Protein AF-A0A1I7GSG2-F1 (afdb_monomer_lite)

Radius of gyration: 17.29 Å; chains: 1; bounding box: 51×26×41 Å

Foldseek 3Di:
DDDQDDDPNDRPLPPDDDPDDWDWDWAFDADPVVRDGPDTAIAIPDDPVVCVSVVHQDEAEADCDPVVQVVCVVVVNPHYYHVVVPDD

Organism: NCBI:txid463301

Secondary structure (DSSP, 8-state):
------BTTB-TTTSS--SS--EEEEEEEEETTTTEEEEEEEEEES-HHHHHHHT---EEE---SHHHHHHHHHTT--EEESTTT---

InterPro domains:
  IPR001633 EAL domain [PF00563] (42-88)
  IPR001633 EAL domain [PS50883] (1-88)
  IPR035919 EAL domain superfamily [G3DSA:3.20.20.450] (44-88)
  IPR035919 EAL domain superfamily [SSF141868] (22-46)
  IPR035919 EAL domain superfamily [SSF141868] (45-88)

pLDDT: mean 74.63, std 12.91, range [38.53, 96.12]

Sequence (88 aa):
MNYCARVAGHCGRCEGELPFAFTMAFQPIVELAEARVVSFEALVRGVKGLADELDIALIAEGVETRAEALWLGRLGITRQQGFYFARP

Structure (mmCIF, N/CA/C/O backbone):
data_AF-A0A1I7GSG2-F1
#
_entry.id   AF-A0A1I7GSG2-F1
#
loop_
_atom_site.group_PDB
_atom_site.id
_atom_site.type_symbol
_atom_site.label_atom_id
_atom_site.label_alt_id
_atom_site.label_comp_id
_atom_site.label_asym_id
_atom_site.label_entity_id
_atom_site.label_seq_id
_atom_site.pdbx_PDB_ins_code
_atom_site.Cartn_x
_atom_site.Cartn_y
_atom_site.Cartn_z
_atom_site.occupancy
_atom_site.B_iso_or_equiv
_atom_site.auth_seq_id
_atom_site.auth_comp_id
_atom_site.auth_asym_id
_atom_site.auth_atom_id
_atom_site.pdbx_PDB_model_num
ATOM 1 N N . MET A 1 1 ? -17.820 -12.536 7.268 1.00 38.53 1 MET A N 1
ATOM 2 C CA . MET A 1 1 ? -19.286 -12.316 7.259 1.00 38.53 1 MET A CA 1
ATOM 3 C C . MET A 1 1 ? -19.482 -10.818 7.370 1.00 38.53 1 MET A C 1
ATOM 5 O O . MET A 1 1 ? -19.272 -10.276 8.444 1.00 38.53 1 MET A O 1
ATOM 9 N N . ASN A 1 2 ? -19.762 -10.152 6.249 1.00 44.91 2 ASN A N 1
ATOM 10 C CA . ASN A 1 2 ? -19.601 -8.700 6.113 1.00 44.91 2 ASN A CA 1
ATOM 11 C C . ASN A 1 2 ? -20.972 -8.028 5.974 1.00 44.91 2 ASN A C 1
ATOM 13 O O . ASN A 1 2 ? -21.299 -7.502 4.916 1.00 44.91 2 ASN A O 1
ATOM 17 N N . TYR A 1 3 ? -21.809 -8.088 7.010 1.00 57.44 3 TYR A N 1
ATOM 18 C CA . TYR A 1 3 ? -23.033 -7.286 7.042 1.00 57.44 3 TYR A CA 1
ATOM 19 C C . TYR A 1 3 ? -22.786 -6.035 7.896 1.00 57.44 3 TYR A C 1
ATOM 21 O O . TYR A 1 3 ? -22.488 -6.132 9.085 1.00 57.44 3 TYR A O 1
ATOM 29 N N . CYS A 1 4 ? -22.859 -4.848 7.285 1.00 64.62 4 CYS A N 1
ATOM 30 C CA . CYS A 1 4 ? -22.844 -3.585 8.028 1.00 64.62 4 CYS A CA 1
ATOM 31 C C . CYS A 1 4 ? -24.205 -3.428 8.723 1.00 64.62 4 CYS A C 1
ATOM 33 O O . CYS A 1 4 ? -25.261 -3.521 8.092 1.00 64.62 4 CYS A O 1
ATOM 35 N N . ALA A 1 5 ? -24.179 -3.241 10.043 1.00 68.75 5 ALA A N 1
ATOM 36 C CA . ALA A 1 5 ? -25.378 -3.024 10.840 1.00 68.75 5 ALA A CA 1
ATOM 37 C C . ALA A 1 5 ? -25.927 -1.620 10.548 1.00 68.75 5 ALA A C 1
ATOM 39 O O . ALA A 1 5 ? -25.399 -0.623 11.040 1.00 68.75 5 ALA A O 1
ATOM 40 N N . ARG A 1 6 ? -26.967 -1.544 9.712 1.00 77.50 6 ARG A N 1
ATOM 41 C CA . ARG A 1 6 ? -27.654 -0.290 9.387 1.00 77.50 6 ARG A CA 1
ATOM 42 C C . ARG A 1 6 ? -28.729 0.015 10.425 1.00 77.50 6 ARG A C 1
ATOM 44 O O . ARG A 1 6 ? -29.588 -0.824 10.687 1.00 77.50 6 ARG A O 1
ATOM 51 N N . VAL A 1 7 ? -28.718 1.229 10.965 1.00 75.88 7 VAL A N 1
ATOM 52 C CA . VAL A 1 7 ? -29.758 1.760 11.856 1.00 75.88 7 VAL A CA 1
ATOM 53 C C . VAL A 1 7 ? -30.432 2.925 11.139 1.00 75.88 7 VAL A C 1
ATOM 55 O O . VAL A 1 7 ? -29.759 3.856 10.712 1.00 75.88 7 VAL A O 1
ATOM 58 N N . ALA A 1 8 ? -31.756 2.853 10.961 1.00 78.75 8 ALA A N 1
ATOM 59 C CA . ALA A 1 8 ? -32.543 3.860 10.234 1.00 78.75 8 ALA A CA 1
ATOM 60 C C . ALA A 1 8 ? -32.016 4.185 8.815 1.00 78.75 8 ALA A C 1
ATOM 62 O O . ALA A 1 8 ? -32.121 5.312 8.348 1.00 78.75 8 ALA A O 1
ATOM 63 N N . GLY A 1 9 ? -31.436 3.194 8.129 1.00 77.38 9 GLY A N 1
ATOM 64 C CA . GLY A 1 9 ? -30.856 3.362 6.791 1.00 77.38 9 GLY A CA 1
ATOM 65 C C . GLY A 1 9 ? -29.396 3.816 6.774 1.00 77.38 9 GLY A C 1
ATOM 66 O O . GLY A 1 9 ? -28.790 3.763 5.709 1.00 77.38 9 GLY A O 1
ATOM 67 N N . HIS A 1 10 ? -28.814 4.155 7.930 1.00 71.38 10 HIS A N 1
ATOM 68 C CA . HIS A 1 10 ? -27.451 4.669 8.033 1.00 71.38 10 HIS A CA 1
ATOM 69 C C . HIS A 1 10 ? -26.487 3.721 8.742 1.00 71.38 10 HIS A C 1
ATOM 71 O O . HIS A 1 10 ? -26.863 2.996 9.666 1.00 71.38 10 HIS A O 1
ATOM 77 N N . CYS A 1 11 ? -25.223 3.733 8.317 1.00 74.56 11 CYS A N 1
ATOM 78 C CA . CYS A 1 11 ? -24.150 2.952 8.937 1.00 74.56 11 CYS A CA 1
ATOM 79 C C . CYS A 1 11 ? -23.079 3.884 9.502 1.00 74.56 11 CYS A C 1
ATOM 81 O O . CYS A 1 11 ? -22.201 4.319 8.767 1.00 74.56 11 CYS A O 1
ATOM 83 N N . GLY A 1 12 ? -23.085 4.132 10.815 1.00 65.00 12 GLY A N 1
ATOM 84 C CA . GLY A 1 12 ? -22.116 5.031 11.471 1.00 65.00 12 GLY A CA 1
ATOM 85 C C . GLY A 1 12 ? -20.646 4.586 11.405 1.00 65.00 12 GLY A C 1
ATOM 86 O O . GLY A 1 12 ? -19.776 5.284 11.909 1.00 65.00 12 GLY A O 1
ATOM 87 N N . ARG A 1 13 ? -20.369 3.419 10.807 1.00 62.19 13 ARG A N 1
ATOM 88 C CA . ARG A 1 13 ? -19.021 2.903 10.536 1.00 62.19 13 ARG A CA 1
ATOM 89 C C . ARG A 1 13 ? -18.555 3.136 9.094 1.00 62.19 13 ARG A C 1
ATOM 91 O O . ARG A 1 13 ? -17.359 3.205 8.866 1.00 62.19 13 ARG A O 1
ATOM 98 N N . CYS A 1 14 ? -19.475 3.191 8.129 1.00 62.22 14 CYS A N 1
ATOM 99 C CA . CYS A 1 14 ? -19.157 3.208 6.692 1.00 62.22 14 CYS A CA 1
ATOM 100 C C . CYS A 1 14 ? -19.603 4.499 5.998 1.00 62.22 14 CYS A C 1
ATOM 102 O O . CYS A 1 14 ? -19.083 4.844 4.945 1.00 62.22 14 CYS A O 1
ATOM 104 N N . GLU A 1 15 ? -20.613 5.171 6.549 1.00 57.50 15 GLU A N 1
ATOM 105 C CA . GLU A 1 15 ? -21.209 6.381 5.997 1.00 57.50 15 GLU A CA 1
ATOM 106 C C . GLU A 1 15 ? -20.740 7.567 6.857 1.00 57.50 15 GLU A C 1
ATOM 108 O O . GLU A 1 15 ? -21.229 7.774 7.967 1.00 57.50 15 GLU A O 1
ATOM 113 N N . GLY A 1 16 ? -19.734 8.301 6.369 1.00 62.56 16 GLY A N 1
ATOM 114 C CA . GLY A 1 16 ? -19.124 9.460 7.028 1.00 62.56 16 GLY A CA 1
ATOM 115 C C . GLY A 1 16 ? -17.863 9.937 6.296 1.00 62.56 16 GLY A C 1
ATOM 116 O O . GLY A 1 16 ? -17.312 9.208 5.472 1.00 62.56 16 GLY A O 1
ATOM 117 N N . GLU A 1 17 ? -17.408 11.161 6.576 1.00 59.91 17 GLU A N 1
ATOM 118 C CA . GLU A 1 17 ? -16.103 11.631 6.096 1.00 59.91 17 GLU A CA 1
ATOM 119 C C . GLU A 1 17 ? -14.979 10.976 6.906 1.00 59.91 17 GLU A C 1
ATOM 121 O O . GLU A 1 17 ? -15.046 10.882 8.134 1.00 59.91 17 GLU A O 1
ATOM 126 N N . LEU A 1 18 ? -13.937 10.513 6.215 1.00 58.16 18 LEU A N 1
ATOM 127 C CA . LEU A 1 18 ? -12.757 9.954 6.867 1.00 58.16 18 LEU A CA 1
ATOM 128 C C . LEU A 1 18 ? -12.044 11.061 7.664 1.00 58.16 18 LEU A C 1
ATOM 130 O O . LEU A 1 18 ? -11.846 12.155 7.136 1.00 58.16 18 LEU A O 1
ATOM 134 N N . PRO A 1 19 ? -11.602 10.802 8.910 1.00 62.91 19 PRO A N 1
ATOM 135 C CA . PRO A 1 19 ? -11.037 11.832 9.786 1.00 62.91 19 PRO A CA 1
ATOM 136 C C . PRO A 1 19 ? -9.624 12.294 9.375 1.00 62.91 19 PRO A C 1
ATOM 138 O O . PRO A 1 19 ? -8.938 12.963 10.146 1.00 62.91 19 PRO A O 1
ATOM 141 N N . PHE A 1 20 ? -9.154 11.916 8.186 1.00 60.34 20 PHE A N 1
ATOM 142 C CA . PHE A 1 20 ? -7.851 12.275 7.640 1.00 60.34 20 PHE A CA 1
ATOM 143 C C . PHE A 1 20 ? -7.896 12.312 6.108 1.00 60.34 20 PHE A C 1
ATOM 145 O O . PHE A 1 20 ? -8.639 11.571 5.463 1.00 60.34 20 PHE A O 1
ATOM 152 N N . ALA A 1 21 ? -7.047 13.154 5.521 1.00 52.84 21 ALA A N 1
ATOM 153 C CA . ALA A 1 21 ? -6.817 13.173 4.084 1.00 52.84 21 ALA A CA 1
ATOM 154 C C . ALA A 1 21 ? -5.812 12.078 3.699 1.00 52.84 21 ALA A C 1
ATOM 156 O O . ALA A 1 21 ? -4.784 11.907 4.355 1.00 52.84 21 ALA A O 1
ATOM 157 N N . PHE A 1 22 ? -6.084 11.360 2.616 1.00 59.78 22 PHE A N 1
ATOM 158 C CA . PHE A 1 22 ? -5.138 10.434 2.000 1.00 59.78 22 PHE A CA 1
ATOM 159 C C . PHE A 1 22 ? -5.206 10.574 0.481 1.00 59.78 22 PHE A C 1
ATOM 161 O O . PHE A 1 22 ? -6.209 11.034 -0.065 1.00 59.78 22 PHE A O 1
ATOM 168 N N . THR A 1 23 ? -4.129 10.183 -0.196 1.00 54.81 23 THR A N 1
ATOM 169 C CA . THR A 1 23 ? -4.040 10.212 -1.660 1.00 54.81 23 THR A CA 1
ATOM 170 C C . THR A 1 23 ? -3.971 8.785 -2.179 1.00 54.81 23 THR A C 1
ATOM 172 O O . THR A 1 23 ? -3.185 7.969 -1.689 1.00 54.81 23 THR A O 1
ATOM 175 N N . MET A 1 24 ? -4.790 8.490 -3.182 1.00 56.38 24 MET A N 1
ATOM 176 C CA . MET A 1 24 ? -4.807 7.216 -3.885 1.00 56.38 24 MET A CA 1
ATOM 177 C C . MET A 1 24 ? -4.070 7.387 -5.206 1.00 56.38 24 MET A C 1
ATOM 179 O O . MET A 1 24 ? -4.300 8.359 -5.925 1.00 56.38 24 MET A O 1
ATOM 183 N N . ALA A 1 25 ? -3.206 6.436 -5.531 1.00 63.16 25 ALA A N 1
ATOM 184 C CA . ALA A 1 25 ? -2.660 6.285 -6.869 1.00 63.16 25 ALA A CA 1
ATOM 185 C C . ALA A 1 25 ? -3.076 4.917 -7.400 1.00 63.16 25 ALA A C 1
ATOM 187 O O . ALA A 1 25 ? -2.935 3.923 -6.700 1.00 63.16 25 ALA A O 1
ATOM 188 N N . PHE A 1 26 ? -3.581 4.853 -8.627 1.00 70.88 26 PHE A N 1
ATOM 189 C CA . PHE A 1 26 ? -3.903 3.583 -9.269 1.00 70.88 26 PHE A CA 1
ATOM 190 C C . PHE A 1 26 ? -2.767 3.221 -10.219 1.00 70.88 26 PHE A C 1
ATOM 192 O O . PHE A 1 26 ? -2.497 3.943 -11.179 1.00 70.88 26 PHE A O 1
ATOM 199 N N . GLN A 1 27 ? -2.071 2.134 -9.910 1.00 80.25 27 GLN A N 1
ATOM 200 C CA . GLN A 1 27 ? -0.990 1.580 -10.713 1.00 80.25 27 GLN A CA 1
ATOM 201 C C . GLN A 1 27 ? -1.603 0.585 -11.714 1.00 80.25 27 GLN A C 1
ATOM 203 O O . GLN A 1 27 ? -2.237 -0.379 -11.284 1.00 80.25 27 GLN A O 1
ATOM 208 N N . PRO A 1 28 ? -1.484 0.795 -13.035 1.00 84.00 28 PRO A N 1
ATOM 209 C CA . PRO A 1 28 ? -1.978 -0.165 -14.016 1.00 84.00 28 PRO A CA 1
ATOM 210 C C . PRO A 1 28 ? -1.070 -1.400 -14.086 1.00 84.00 28 PRO A C 1
ATOM 212 O O . PRO A 1 28 ? 0.145 -1.276 -14.230 1.00 84.00 28 PRO A O 1
ATOM 215 N N . ILE A 1 29 ? -1.669 -2.590 -14.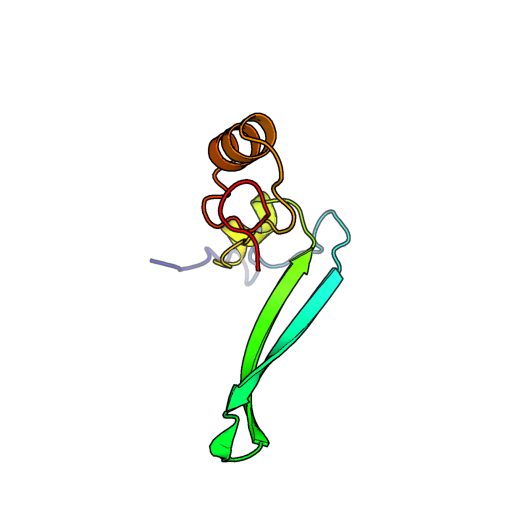067 1.00 86.50 29 ILE A N 1
ATOM 216 C CA . ILE A 1 29 ? -0.997 -3.840 -14.433 1.00 86.50 29 ILE A CA 1
ATOM 217 C C . ILE A 1 29 ? -1.207 -4.062 -15.929 1.00 86.50 29 ILE A C 1
ATOM 219 O O . ILE A 1 29 ? -2.340 -4.046 -16.420 1.00 86.50 29 ILE A O 1
ATOM 223 N N . VAL A 1 30 ? -0.108 -4.271 -16.654 1.00 93.19 30 VAL A N 1
ATOM 224 C CA . VAL A 1 30 ? -0.094 -4.365 -18.118 1.00 93.19 30 VAL A CA 1
ATOM 225 C C . VAL A 1 30 ? 0.316 -5.766 -18.564 1.00 93.19 30 VAL A C 1
ATOM 227 O O . VAL A 1 30 ? 1.373 -6.266 -18.183 1.00 93.19 30 VAL A O 1
ATOM 230 N N . GLU A 1 31 ? -0.494 -6.378 -19.425 1.00 95.38 31 GLU A N 1
ATOM 231 C CA . GLU A 1 31 ? -0.100 -7.539 -20.215 1.00 95.38 31 GLU A CA 1
ATOM 232 C C . GLU A 1 31 ? 0.809 -7.077 -21.354 1.00 95.38 31 GLU A C 1
ATOM 234 O O . GLU A 1 31 ? 0.370 -6.452 -22.321 1.00 95.38 31 GLU A O 1
ATOM 239 N N . LEU A 1 32 ? 2.104 -7.362 -21.211 1.00 95.81 32 LEU A N 1
ATOM 240 C CA . LEU A 1 32 ? 3.143 -6.842 -22.101 1.00 95.81 32 LEU A CA 1
ATOM 241 C C . LEU A 1 32 ? 3.005 -7.342 -23.542 1.00 95.81 32 LEU A C 1
ATOM 243 O O . LEU A 1 32 ? 3.317 -6.600 -24.468 1.00 95.81 32 LEU A O 1
ATOM 247 N N . ALA A 1 33 ? 2.524 -8.575 -23.731 1.00 96.12 33 ALA A N 1
ATOM 248 C CA . ALA A 1 33 ? 2.374 -9.180 -25.054 1.00 96.12 33 ALA A CA 1
ATOM 249 C C . ALA A 1 33 ? 1.376 -8.418 -25.942 1.00 96.12 33 ALA A C 1
ATOM 251 O O . ALA A 1 33 ? 1.584 -8.309 -27.147 1.00 96.12 33 ALA A O 1
ATOM 252 N N . GLU A 1 34 ? 0.326 -7.862 -25.338 1.00 95.94 34 GLU A N 1
ATOM 253 C CA . GLU A 1 34 ? -0.734 -7.126 -26.037 1.00 95.94 34 GLU A CA 1
ATOM 254 C C . GLU A 1 34 ? -0.682 -5.614 -25.773 1.00 95.94 34 GLU A C 1
ATOM 256 O O . GLU A 1 34 ? -1.525 -4.872 -26.274 1.00 95.94 34 GLU A O 1
ATOM 261 N N . ALA A 1 35 ? 0.282 -5.150 -24.967 1.00 92.50 35 ALA A N 1
ATOM 262 C CA . ALA A 1 35 ? 0.351 -3.782 -24.447 1.00 92.50 35 ALA A CA 1
ATOM 263 C C . ALA A 1 35 ? -0.989 -3.309 -23.844 1.00 92.50 35 ALA A C 1
ATOM 265 O O . ALA A 1 35 ? -1.416 -2.166 -24.028 1.00 92.50 35 ALA A O 1
ATOM 266 N N . ARG A 1 36 ? -1.670 -4.207 -23.125 1.00 95.56 36 ARG A N 1
ATOM 267 C CA . ARG A 1 36 ? -3.038 -4.007 -22.640 1.00 95.56 36 ARG A C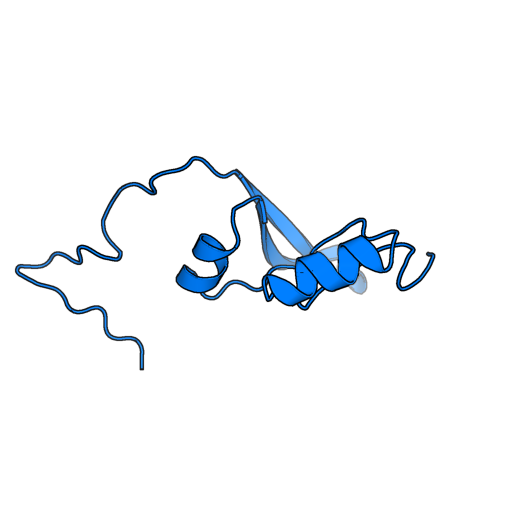A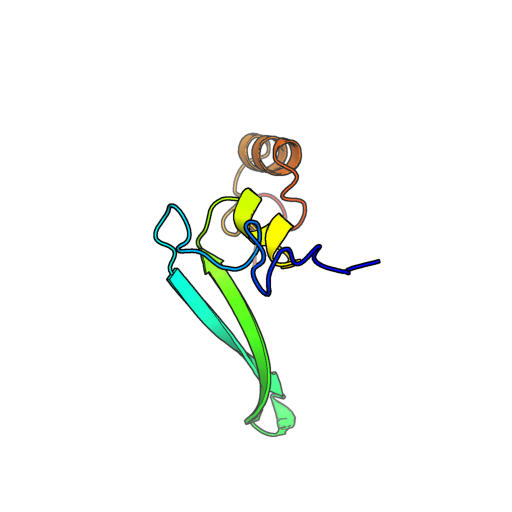 1
ATOM 268 C C . ARG A 1 36 ? -3.064 -3.883 -21.126 1.00 95.56 36 ARG A C 1
ATOM 270 O O . ARG A 1 36 ? -2.527 -4.733 -20.424 1.00 95.56 36 ARG A O 1
ATOM 277 N N . VAL A 1 37 ? -3.731 -2.855 -20.606 1.00 90.62 37 VAL A N 1
ATOM 278 C CA . VAL A 1 37 ? -4.009 -2.767 -19.165 1.00 90.62 37 VAL A CA 1
ATOM 279 C C . VAL A 1 37 ? -5.053 -3.823 -18.810 1.00 90.62 37 VAL A C 1
ATOM 281 O O . VAL A 1 37 ? -6.146 -3.830 -19.378 1.00 90.62 37 VAL A O 1
ATOM 284 N N . VAL A 1 38 ? -4.711 -4.729 -17.896 1.00 94.44 38 VAL A N 1
ATOM 285 C CA . VAL A 1 38 ? -5.579 -5.851 -17.502 1.00 94.44 38 VAL A CA 1
ATOM 286 C C . VAL A 1 38 ? -6.256 -5.628 -16.159 1.00 94.44 38 VAL A C 1
ATOM 288 O O . VAL A 1 38 ? -7.349 -6.138 -15.926 1.00 94.44 38 VAL A O 1
ATOM 291 N N . SER A 1 39 ? -5.631 -4.847 -15.284 1.00 81.62 39 SER A N 1
ATOM 292 C CA . SER A 1 39 ? -6.160 -4.498 -13.971 1.00 81.62 39 SER A CA 1
ATOM 293 C C . SER A 1 39 ? -5.454 -3.256 -13.428 1.00 81.62 39 SER A C 1
ATOM 295 O O . SER A 1 39 ? -4.512 -2.740 -14.030 1.00 81.62 39 SER A O 1
ATOM 297 N N . PHE A 1 40 ? -5.933 -2.758 -12.291 1.00 74.62 40 PHE A N 1
ATOM 298 C CA . PHE A 1 40 ? -5.321 -1.657 -11.559 1.00 74.62 40 PHE A CA 1
ATOM 299 C C . PHE A 1 40 ? -5.135 -2.077 -10.105 1.00 74.62 40 PHE A C 1
ATOM 301 O O . PHE A 1 40 ? -6.054 -2.630 -9.502 1.00 74.62 40 PHE A O 1
ATOM 308 N N . GLU A 1 41 ? -3.975 -1.774 -9.537 1.00 67.19 41 GLU A N 1
ATOM 309 C CA . GLU A 1 41 ? -3.735 -1.852 -8.101 1.00 67.19 41 GLU A CA 1
ATOM 310 C C . GLU A 1 41 ? -3.889 -0.462 -7.488 1.00 67.19 41 GLU A C 1
ATOM 312 O O . GLU A 1 41 ? -3.348 0.525 -7.988 1.00 67.19 41 GLU A O 1
ATOM 317 N N . ALA A 1 42 ? -4.659 -0.368 -6.406 1.00 58.75 42 ALA A N 1
ATOM 318 C CA . ALA A 1 42 ? -4.828 0.873 -5.669 1.00 58.75 42 ALA A CA 1
ATOM 319 C C . ALA A 1 42 ? -3.726 0.994 -4.614 1.00 58.75 42 ALA A C 1
ATOM 321 O O . ALA A 1 42 ? -3.698 0.256 -3.632 1.00 58.75 42 ALA A O 1
ATOM 322 N N . LEU A 1 43 ? -2.835 1.957 -4.801 1.00 60.00 43 LEU A N 1
ATOM 323 C CA . LEU A 1 43 ? -1.819 2.328 -3.835 1.00 60.00 43 LEU A CA 1
ATOM 324 C C . LEU A 1 43 ? -2.397 3.418 -2.931 1.00 60.00 43 LEU A C 1
ATOM 326 O O . LEU A 1 43 ? -2.559 4.576 -3.325 1.00 60.00 43 LEU A O 1
ATOM 330 N N . VAL A 1 44 ? -2.747 3.026 -1.711 1.00 57.88 44 VAL A N 1
ATOM 331 C CA . VAL A 1 44 ? -3.238 3.940 -0.681 1.00 57.88 44 VAL A CA 1
ATOM 332 C C . VAL A 1 44 ? -2.040 4.435 0.118 1.00 57.88 44 VAL A C 1
ATOM 334 O O . VAL A 1 44 ? -1.445 3.689 0.894 1.00 57.88 44 VAL A O 1
ATOM 337 N N . ARG A 1 45 ? -1.680 5.714 -0.045 1.00 58.59 45 ARG A N 1
ATOM 338 C CA . ARG A 1 45 ? -0.746 6.373 0.877 1.00 58.59 45 ARG A CA 1
ATOM 339 C C . ARG A 1 45 ? -1.537 6.823 2.100 1.00 58.59 45 ARG A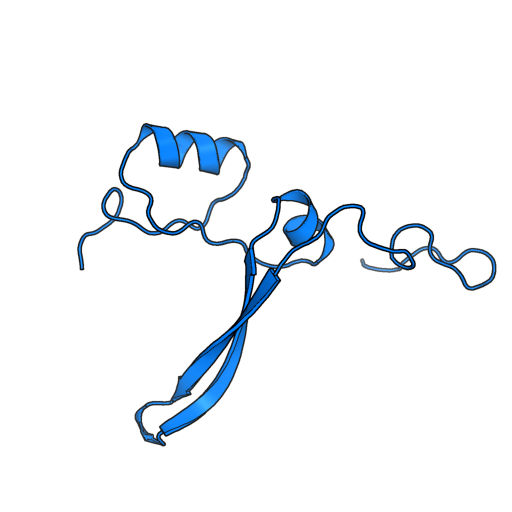 C 1
ATOM 341 O O . ARG A 1 45 ? -2.108 7.909 2.098 1.00 58.59 45 ARG A O 1
ATOM 348 N N . GLY A 1 46 ? -1.613 5.963 3.112 1.00 61.03 46 GLY A N 1
ATOM 349 C CA . GLY A 1 46 ? -2.418 6.200 4.309 1.00 61.03 46 GLY A CA 1
ATOM 350 C C . GLY A 1 46 ? -1.951 5.400 5.523 1.00 61.03 46 GLY A C 1
ATOM 351 O O . GLY A 1 46 ? -1.075 4.541 5.436 1.00 61.03 46 GLY A O 1
ATOM 352 N N . VAL A 1 47 ? -2.538 5.710 6.678 1.00 63.22 47 VAL A N 1
ATOM 353 C CA . VAL A 1 47 ? -2.262 5.022 7.945 1.00 63.22 47 VAL A CA 1
ATOM 354 C C . VAL A 1 47 ? -2.856 3.614 7.890 1.00 63.22 47 VAL A C 1
ATOM 356 O O . VAL A 1 47 ? -3.974 3.440 7.408 1.00 63.22 47 VAL A O 1
ATOM 359 N N . LYS A 1 48 ? -2.136 2.618 8.425 1.00 67.12 48 LYS A N 1
ATOM 360 C CA . LYS A 1 48 ? -2.537 1.200 8.454 1.00 67.12 48 LYS A CA 1
ATOM 361 C C . LYS A 1 48 ? -4.027 0.952 8.732 1.00 67.12 48 LYS A C 1
ATOM 363 O O . LYS A 1 48 ? -4.622 0.106 8.075 1.00 67.12 48 LYS A O 1
ATOM 368 N N . GLY A 1 49 ? -4.612 1.684 9.682 1.00 67.00 49 GLY A N 1
ATOM 369 C CA . GLY A 1 49 ? -6.012 1.506 10.075 1.00 67.00 49 GLY A CA 1
ATOM 370 C C . GLY A 1 49 ? -7.001 1.608 8.909 1.00 67.00 49 GLY A C 1
ATOM 371 O O . GLY A 1 49 ? -7.968 0.859 8.883 1.00 67.00 49 GLY A O 1
ATOM 372 N N . LEU A 1 50 ? -6.726 2.448 7.903 1.00 66.94 50 LEU A N 1
ATOM 373 C CA . LEU A 1 50 ? -7.589 2.573 6.725 1.00 66.94 50 LEU A CA 1
ATOM 374 C C . LEU A 1 50 ? -7.550 1.331 5.836 1.00 66.94 50 LEU A C 1
ATOM 376 O O . LEU A 1 50 ? -8.575 0.885 5.332 1.00 66.94 50 LEU A O 1
ATOM 380 N N . ALA A 1 51 ? -6.357 0.788 5.610 1.00 69.44 51 ALA A N 1
ATOM 381 C CA . ALA A 1 51 ? -6.211 -0.384 4.763 1.00 69.44 51 ALA A CA 1
ATOM 382 C C . ALA A 1 51 ? -6.870 -1.615 5.395 1.00 69.44 51 ALA A C 1
ATOM 384 O O . ALA A 1 51 ? -7.494 -2.399 4.685 1.00 69.44 51 ALA A O 1
ATOM 385 N N . ASP A 1 52 ? -6.799 -1.726 6.726 1.00 70.50 52 ASP A N 1
ATOM 386 C CA . ASP A 1 52 ? -7.497 -2.768 7.479 1.00 70.50 52 ASP A CA 1
ATOM 387 C C . ASP A 1 52 ? -9.033 -2.627 7.354 1.00 70.50 52 ASP A C 1
ATOM 389 O O . ASP A 1 52 ? -9.732 -3.631 7.240 1.00 70.50 52 ASP A O 1
ATOM 393 N N . GLU A 1 53 ? -9.574 -1.400 7.343 1.00 69.75 53 GLU A N 1
ATOM 394 C CA . GLU A 1 53 ? -11.018 -1.149 7.168 1.00 69.75 53 GLU A CA 1
ATOM 395 C C . GLU A 1 53 ? -11.518 -1.415 5.743 1.00 69.75 53 GLU A C 1
ATOM 397 O O . GLU A 1 53 ? -12.647 -1.877 5.564 1.00 69.75 53 GLU A O 1
ATOM 402 N N . LEU A 1 54 ? -10.689 -1.129 4.739 1.00 68.44 54 LEU A N 1
ATOM 403 C CA . LEU A 1 54 ? -11.028 -1.294 3.324 1.00 68.44 54 LEU A CA 1
ATOM 404 C C . LEU A 1 54 ? -10.697 -2.688 2.766 1.00 68.44 54 LEU A C 1
ATOM 406 O O . LEU A 1 54 ? -10.964 -2.933 1.592 1.00 68.44 54 LEU A O 1
ATOM 410 N N . ASP A 1 55 ? -10.131 -3.586 3.580 1.00 70.25 55 ASP A N 1
ATOM 411 C CA . ASP A 1 55 ? -9.621 -4.903 3.160 1.00 70.25 55 ASP A CA 1
ATOM 412 C C . ASP A 1 55 ? -8.607 -4.802 2.000 1.00 70.25 55 ASP A C 1
ATOM 414 O O . ASP A 1 55 ? -8.622 -5.565 1.033 1.00 70.25 55 ASP A O 1
ATOM 418 N N . ILE A 1 56 ? -7.719 -3.806 2.083 1.00 72.12 56 ILE A N 1
ATOM 419 C CA . ILE A 1 56 ? -6.676 -3.537 1.087 1.00 72.12 56 ILE A CA 1
ATOM 420 C C . ILE A 1 56 ? -5.326 -3.999 1.634 1.00 72.12 56 ILE A C 1
ATOM 422 O O . ILE A 1 56 ? -4.931 -3.672 2.753 1.00 72.12 56 ILE A O 1
ATOM 426 N N . ALA A 1 57 ? -4.564 -4.727 0.818 1.00 70.31 57 ALA A N 1
ATOM 427 C CA . ALA A 1 57 ? -3.202 -5.104 1.171 1.00 70.31 57 ALA A CA 1
ATOM 428 C C . ALA A 1 57 ? -2.262 -3.884 1.138 1.00 70.31 57 ALA A C 1
ATOM 430 O O . ALA A 1 57 ? -2.180 -3.184 0.132 1.00 70.31 57 ALA A O 1
ATOM 431 N N . LEU A 1 58 ? -1.499 -3.669 2.214 1.00 73.81 58 LEU A N 1
ATOM 432 C CA . LEU A 1 58 ? -0.421 -2.677 2.253 1.00 73.81 58 LEU A CA 1
ATOM 433 C C . LEU A 1 58 ? 0.927 -3.312 1.930 1.00 73.81 58 LEU A C 1
ATOM 435 O O . LEU A 1 58 ? 1.279 -4.343 2.507 1.00 73.81 58 LEU A O 1
ATOM 439 N N . ILE A 1 59 ? 1.692 -2.643 1.069 1.00 80.94 59 ILE A N 1
ATOM 440 C CA . ILE A 1 59 ? 3.096 -2.940 0.786 1.00 80.94 59 ILE A CA 1
ATOM 441 C C . ILE A 1 59 ? 3.929 -1.734 1.231 1.00 80.94 59 ILE A C 1
ATOM 443 O O . ILE A 1 59 ? 3.641 -0.605 0.839 1.00 80.94 59 ILE A O 1
ATOM 447 N N . ALA A 1 60 ? 4.944 -1.961 2.066 1.00 81.25 60 ALA A N 1
ATOM 448 C CA . ALA A 1 60 ? 5.921 -0.934 2.424 1.00 81.25 60 ALA A CA 1
ATOM 449 C C . ALA A 1 60 ? 7.108 -0.986 1.454 1.00 81.25 60 ALA A C 1
ATOM 451 O O . ALA A 1 60 ? 7.828 -1.982 1.427 1.00 81.25 60 ALA A O 1
ATOM 452 N N . GLU A 1 61 ? 7.331 0.068 0.679 1.00 84.06 61 GLU A N 1
ATOM 453 C CA . GLU A 1 61 ? 8.482 0.181 -0.224 1.00 84.06 61 GLU A CA 1
ATOM 454 C C . GLU A 1 61 ? 9.629 0.976 0.415 1.00 84.06 61 GLU A C 1
ATOM 456 O O . GLU A 1 61 ? 9.404 1.831 1.272 1.00 84.06 61 GLU A O 1
ATOM 461 N N . GLY A 1 62 ? 10.863 0.708 -0.021 1.00 80.94 62 GLY A N 1
ATOM 462 C CA . GLY A 1 62 ? 12.059 1.417 0.439 1.00 80.94 62 GLY A CA 1
ATOM 463 C C . GLY A 1 62 ? 12.593 0.959 1.799 1.00 80.94 62 GLY A C 1
ATOM 464 O O . GLY A 1 62 ? 13.218 1.748 2.494 1.00 80.94 62 GLY A O 1
ATOM 465 N N . VAL A 1 63 ? 12.352 -0.293 2.204 1.00 85.31 63 VAL A N 1
ATOM 466 C CA . VAL A 1 63 ? 12.910 -0.843 3.453 1.00 85.31 63 VAL A CA 1
ATOM 467 C C . VAL A 1 63 ? 14.391 -1.185 3.264 1.00 85.31 63 VAL A C 1
ATOM 469 O O . VAL A 1 63 ? 14.744 -2.102 2.517 1.00 85.31 63 VAL A O 1
ATOM 472 N N . GLU A 1 64 ? 15.274 -0.469 3.951 1.00 92.31 64 GLU A N 1
ATOM 473 C CA . GLU A 1 64 ? 16.729 -0.576 3.795 1.00 92.31 64 GLU A CA 1
ATOM 474 C C . GLU A 1 64 ? 17.404 -1.234 4.998 1.00 92.31 64 GLU A C 1
ATOM 476 O O . GLU A 1 64 ? 18.468 -1.845 4.856 1.00 92.31 64 GLU A O 1
ATOM 481 N N . THR A 1 65 ? 16.769 -1.196 6.174 1.00 88.50 65 THR A N 1
ATOM 482 C CA . THR A 1 65 ? 17.343 -1.747 7.404 1.00 88.50 65 THR A CA 1
ATOM 483 C C . THR A 1 65 ? 16.462 -2.794 8.089 1.00 88.50 65 THR A C 1
ATOM 485 O O . THR A 1 65 ? 15.232 -2.784 8.034 1.00 88.50 65 THR A O 1
ATOM 488 N N . ARG A 1 66 ? 17.106 -3.692 8.851 1.00 91.38 66 ARG A N 1
ATOM 489 C CA . ARG A 1 66 ? 16.409 -4.667 9.712 1.00 91.38 66 ARG A CA 1
ATOM 490 C C . ARG A 1 66 ? 15.503 -3.987 10.742 1.00 91.38 66 ARG A C 1
ATOM 492 O O . ARG A 1 66 ? 14.475 -4.545 11.121 1.00 91.38 66 ARG A O 1
ATOM 499 N N . ALA A 1 67 ? 15.908 -2.819 11.238 1.00 78.12 67 ALA A N 1
ATOM 500 C CA . ALA A 1 67 ? 15.153 -2.077 12.239 1.00 78.12 67 ALA A CA 1
ATOM 501 C C . ALA A 1 67 ? 13.817 -1.575 11.669 1.00 78.12 67 ALA A C 1
ATOM 503 O O . ALA A 1 67 ? 12.785 -1.771 12.312 1.00 78.12 67 ALA A O 1
ATOM 504 N N . GLU A 1 68 ? 13.829 -1.024 10.452 1.00 72.50 68 GLU A N 1
ATOM 505 C CA . GLU A 1 68 ? 12.620 -0.631 9.716 1.00 72.50 68 GLU A CA 1
ATOM 506 C C . GLU A 1 68 ? 11.699 -1.828 9.484 1.00 72.50 68 GLU A C 1
ATOM 508 O O . GLU A 1 68 ? 10.520 -1.771 9.835 1.00 72.50 68 GLU A O 1
ATOM 513 N N . ALA A 1 69 ? 12.244 -2.945 8.990 1.00 80.12 69 ALA A N 1
ATOM 514 C CA . ALA A 1 69 ? 11.454 -4.137 8.694 1.00 80.12 69 ALA A CA 1
ATOM 515 C C . ALA A 1 69 ? 10.718 -4.684 9.929 1.00 80.12 69 ALA A C 1
ATOM 517 O O . ALA A 1 69 ? 9.529 -5.015 9.876 1.00 80.12 69 ALA A O 1
ATOM 518 N N . LEU A 1 70 ? 11.414 -4.738 11.071 1.00 77.56 70 LEU A N 1
ATOM 519 C CA . LEU A 1 70 ? 10.849 -5.184 12.346 1.00 77.56 70 LEU A CA 1
ATOM 520 C C . LEU A 1 70 ? 9.843 -4.192 12.935 1.00 77.56 70 LEU A C 1
ATOM 522 O O . LEU A 1 70 ? 8.928 -4.604 13.651 1.00 77.56 70 LEU A O 1
ATOM 526 N N . TRP A 1 71 ? 10.026 -2.894 12.706 1.00 77.38 71 TRP A N 1
ATOM 527 C CA . TRP A 1 71 ? 9.081 -1.875 13.154 1.00 77.38 71 TRP A CA 1
ATOM 528 C C . TRP A 1 71 ? 7.777 -1.954 12.352 1.00 77.38 71 TRP A C 1
ATOM 530 O O . TRP A 1 71 ? 6.703 -2.070 12.940 1.00 77.38 71 TRP A O 1
ATOM 540 N N . LEU A 1 72 ? 7.879 -2.029 11.023 1.00 76.00 72 LEU A N 1
ATOM 541 C CA . LEU A 1 72 ? 6.743 -2.213 10.114 1.00 76.00 72 LEU A CA 1
ATOM 542 C C . LEU A 1 72 ? 6.010 -3.536 10.376 1.00 76.00 72 LEU A C 1
ATOM 544 O O . LEU A 1 72 ? 4.781 -3.568 10.447 1.00 76.00 72 LEU A O 1
ATOM 548 N N . GLY A 1 73 ? 6.755 -4.619 10.616 1.00 75.06 73 GLY A N 1
ATOM 549 C CA . GLY A 1 73 ? 6.189 -5.921 10.968 1.00 75.06 73 GLY A CA 1
ATOM 550 C C . GLY A 1 73 ? 5.415 -5.900 12.290 1.00 75.06 73 GLY A C 1
ATOM 551 O O . GLY A 1 73 ? 4.352 -6.508 12.380 1.00 75.06 73 GLY A O 1
ATOM 552 N N . ARG A 1 74 ? 5.883 -5.144 13.296 1.00 75.19 74 ARG A N 1
ATOM 553 C CA . ARG A 1 74 ? 5.155 -4.940 14.565 1.00 75.19 74 ARG A CA 1
ATOM 554 C C . ARG A 1 74 ? 3.861 -4.160 14.393 1.00 75.19 74 ARG A C 1
A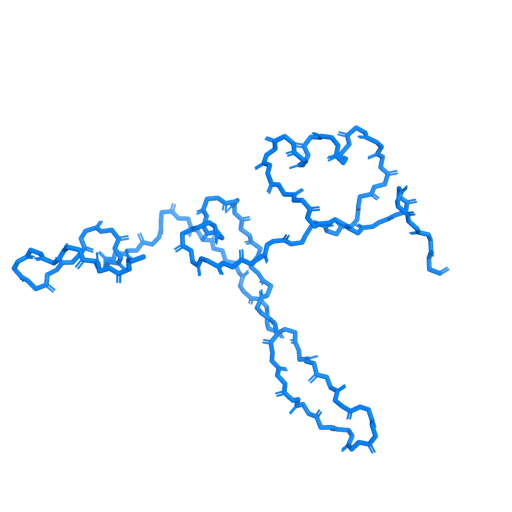TOM 556 O O . ARG A 1 74 ? 2.916 -4.389 15.140 1.00 75.19 74 ARG A O 1
ATOM 563 N N . LEU A 1 75 ? 3.810 -3.279 13.400 1.00 69.25 75 LEU A N 1
ATOM 564 C CA . LEU A 1 75 ? 2.570 -2.642 12.996 1.00 69.25 75 LEU A CA 1
ATOM 565 C C . LEU A 1 75 ? 1.682 -3.581 12.182 1.00 69.25 75 LEU A C 1
ATOM 567 O O . LEU A 1 75 ? 0.560 -3.209 11.926 1.00 69.25 75 LEU A O 1
ATOM 571 N N . GLY A 1 76 ? 2.107 -4.783 11.787 1.00 75.56 76 GLY A N 1
ATOM 572 C CA . GLY A 1 76 ? 1.309 -5.687 10.953 1.00 75.56 76 GLY A CA 1
ATOM 573 C C . GLY A 1 76 ? 1.383 -5.377 9.455 1.00 75.56 76 GLY A C 1
ATOM 574 O O . GLY A 1 76 ? 0.546 -5.857 8.694 1.00 75.56 76 GLY A O 1
ATOM 575 N N . ILE A 1 77 ? 2.370 -4.587 9.019 1.00 77.56 77 ILE A N 1
ATOM 576 C CA . ILE A 1 77 ? 2.690 -4.379 7.602 1.00 77.56 77 ILE A CA 1
ATOM 577 C C . ILE A 1 77 ? 3.679 -5.474 7.195 1.00 77.56 77 ILE A C 1
ATOM 579 O O . ILE A 1 77 ? 4.883 -5.377 7.435 1.00 77.56 77 ILE A O 1
ATOM 583 N N . THR A 1 78 ? 3.153 -6.567 6.646 1.00 83.00 78 THR A N 1
ATOM 584 C CA . THR A 1 78 ? 3.916 -7.802 6.401 1.00 83.00 78 THR A CA 1
ATOM 585 C C . THR A 1 78 ? 4.458 -7.926 4.981 1.00 83.00 78 THR A C 1
ATOM 587 O O . THR A 1 78 ? 5.398 -8.686 4.764 1.00 83.00 78 THR A O 1
ATOM 590 N N . ARG A 1 79 ? 3.914 -7.172 4.016 1.00 87.38 79 ARG A N 1
ATOM 591 C CA . ARG A 1 79 ? 4.464 -7.085 2.658 1.00 87.38 79 ARG A CA 1
ATOM 592 C C . ARG A 1 79 ? 5.400 -5.886 2.589 1.00 87.38 79 ARG A C 1
ATOM 594 O O . ARG A 1 79 ? 4.986 -4.762 2.863 1.00 87.38 79 ARG A O 1
ATOM 601 N N . GLN A 1 80 ? 6.668 -6.131 2.285 1.00 85.75 80 GLN A N 1
ATOM 602 C CA . GLN A 1 80 ? 7.714 -5.113 2.310 1.00 85.75 80 GLN A CA 1
ATOM 603 C C . GLN A 1 80 ? 8.697 -5.337 1.154 1.00 85.75 80 GLN A C 1
ATOM 605 O O . GLN A 1 80 ? 9.004 -6.482 0.824 1.00 85.75 80 GLN A O 1
ATOM 610 N N . GLN A 1 81 ? 9.196 -4.255 0.561 1.00 86.81 81 GLN A N 1
ATOM 611 C CA . GLN A 1 81 ? 10.177 -4.253 -0.522 1.00 86.81 81 GLN A CA 1
ATOM 612 C C . GLN A 1 81 ? 11.275 -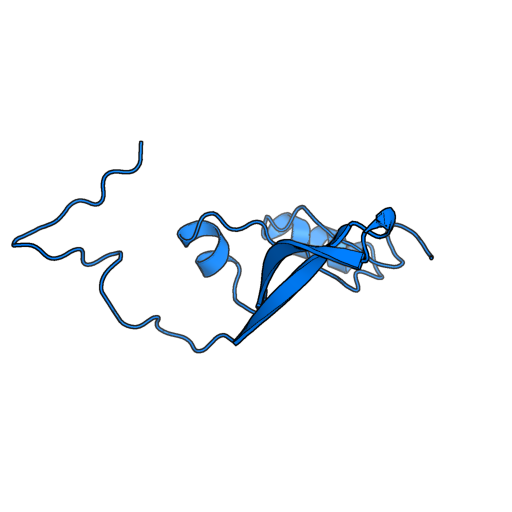3.227 -0.226 1.00 86.81 81 GLN A C 1
ATOM 614 O O . GLN A 1 81 ? 11.003 -2.121 0.234 1.00 86.81 81 GLN A O 1
ATOM 619 N N . GLY A 1 82 ? 12.524 -3.576 -0.520 1.00 88.81 82 GLY A N 1
ATOM 620 C CA . GLY A 1 82 ? 13.663 -2.666 -0.429 1.00 88.81 82 GLY A CA 1
ATOM 621 C C . GLY A 1 82 ? 14.989 -3.412 -0.313 1.00 88.81 82 GLY A C 1
ATOM 622 O O . GLY A 1 82 ? 15.014 -4.645 -0.247 1.00 88.81 82 GLY A O 1
ATOM 623 N N . PHE A 1 83 ? 16.097 -2.667 -0.285 1.00 93.44 83 PHE A N 1
ATOM 624 C CA . PHE A 1 83 ? 17.457 -3.222 -0.308 1.00 93.44 83 PHE A CA 1
ATOM 625 C C . PHE A 1 83 ? 17.801 -4.099 0.893 1.00 93.44 83 PHE A C 1
ATOM 627 O O . PHE A 1 83 ? 18.738 -4.893 0.800 1.00 93.44 83 PHE A O 1
ATOM 634 N N . TYR A 1 84 ? 17.049 -3.988 1.991 1.00 92.19 84 TYR A N 1
ATOM 635 C CA . TYR A 1 84 ? 17.155 -4.928 3.100 1.00 92.19 84 TYR A CA 1
ATOM 636 C C . TYR A 1 84 ? 16.847 -6.370 2.667 1.00 92.19 84 TYR A C 1
ATOM 638 O O . TYR A 1 84 ? 17.472 -7.307 3.159 1.00 92.19 84 TYR A O 1
ATOM 646 N N . PHE A 1 85 ? 15.892 -6.546 1.748 1.00 91.69 85 PHE A N 1
ATOM 647 C CA . PHE A 1 85 ? 15.428 -7.854 1.286 1.00 91.69 85 PHE A CA 1
ATOM 648 C C . PHE A 1 85 ? 16.145 -8.312 0.017 1.00 91.69 85 PHE A C 1
ATOM 650 O O . PHE A 1 85 ? 16.638 -9.436 -0.039 1.00 91.69 85 PHE A O 1
ATOM 657 N N . ALA A 1 86 ? 16.201 -7.456 -1.003 1.00 91.44 86 ALA A N 1
ATOM 658 C CA . ALA A 1 86 ? 16.857 -7.749 -2.272 1.00 91.44 86 ALA A CA 1
ATOM 659 C C . ALA A 1 86 ? 17.251 -6.450 -2.981 1.00 91.44 86 ALA A C 1
ATOM 661 O O . ALA A 1 86 ? 16.543 -5.444 -2.899 1.00 91.44 86 ALA A O 1
ATOM 662 N N . ARG A 1 87 ? 18.381 -6.478 -3.693 1.00 82.06 87 ARG A N 1
ATOM 663 C CA . ARG A 1 87 ? 18.743 -5.421 -4.646 1.00 82.06 87 ARG A CA 1
ATOM 664 C C . ARG A 1 87 ? 18.203 -5.780 -6.045 1.00 82.06 87 ARG A C 1
ATOM 666 O O . ARG A 1 87 ? 18.009 -6.972 -6.280 1.00 82.06 87 ARG A O 1
ATOM 673 N N . PRO A 1 88 ? 17.928 -4.782 -6.908 1.00 78.31 88 PRO A N 1
ATOM 674 C CA . PRO A 1 88 ? 17.431 -4.994 -8.269 1.00 78.31 88 PRO A CA 1
ATOM 675 C C . PRO A 1 88 ? 18.346 -5.878 -9.117 1.00 78.31 88 PRO A C 1
ATOM 677 O O . PRO A 1 88 ? 19.582 -5.793 -8.922 1.00 78.31 88 PRO A O 1
#